Protein AF-A0A955Q678-F1 (afdb_monomer)

Mean predicted aligned error: 14.86 Å

Secondary structure (DSSP, 8-state):
-HHHHHHHHHHHHHHHHHHHHHTT----PPP---S-EEEPTTT--EEE--S--GGG-SS-----TTS-HHHHHHHHHHHHHHHHHHHHHHHHHHHHHHHHHHH-S-HHHHHHHHHHHHHHHHHHHHHHHHHHHHHHHHHHHHHHH-HHHHT-

pLDDT: mean 75.87, std 17.42, range [41.34, 96.0]

Sequence (152 aa):
MITIFKTLVSVLLFVMLQAGMALGMNNQALPTIEGQAGQDIFYQTPGSISSPSVAESPQGYSSYPLVDNRLVVWFVTQQHTYFGGFVLSIPLFSLLLEFLGITRKQQASQQKLDGLAHDILRVALLSLSITALLGTFMLVTFVTLYPGFMSY

Solvent-accessible surface area (backbone atoms only — not comparable to full-atom values): 8799 Å² total; per-residue (Å²): 111,70,66,61,52,51,52,52,50,50,50,52,53,49,52,51,51,55,51,60,56,58,79,69,64,79,84,71,78,6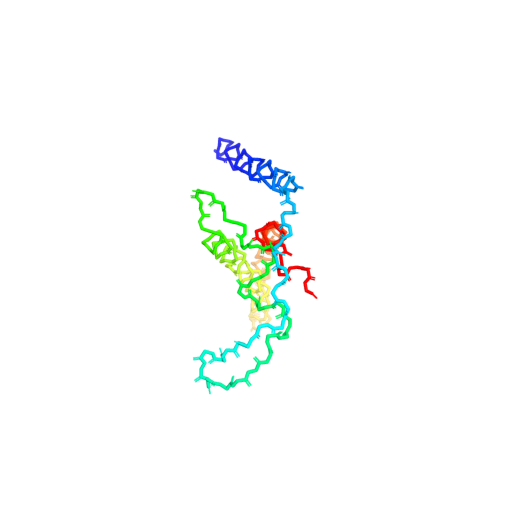6,83,83,78,73,68,52,86,38,60,42,91,87,75,60,48,84,38,68,49,74,74,79,49,86,91,58,44,84,62,58,78,62,79,52,98,86,54,60,63,66,58,53,52,48,53,44,51,50,58,30,49,58,42,49,55,50,49,59,46,42,61,55,51,27,53,52,30,43,54,53,20,71,74,45,90,49,67,80,58,23,57,51,29,44,52,50,22,52,56,50,51,56,53,35,57,57,45,45,54,53,32,50,52,38,46,50,51,41,51,53,48,45,58,67,53,38,48,60,71,76,72,113

Radius of gyration: 25.27 Å; Cα contacts (8 Å, |Δi|>4): 95; chains: 1; bounding box: 55×50×68 Å

Structure (mmCIF, N/CA/C/O backbone):
data_AF-A0A955Q678-F1
#
_entry.id   AF-A0A955Q678-F1
#
loop_
_atom_site.group_PDB
_atom_site.id
_atom_site.type_symbol
_atom_site.label_atom_id
_atom_site.label_alt_id
_atom_site.label_comp_id
_atom_site.label_asym_id
_atom_site.label_entity_id
_atom_site.label_seq_id
_atom_site.pdbx_PDB_ins_code
_atom_site.Cartn_x
_atom_site.Cartn_y
_atom_site.Cartn_z
_atom_site.occupancy
_atom_site.B_iso_or_equiv
_atom_site.auth_seq_id
_atom_site.auth_comp_id
_atom_site.auth_asym_id
_atom_site.auth_atom_id
_atom_site.pdbx_PDB_model_num
ATOM 1 N N . MET A 1 1 ? -2.500 22.524 -0.545 1.00 55.09 1 MET A N 1
ATOM 2 C CA . MET A 1 1 ? -2.973 21.161 -0.891 1.00 55.09 1 MET A CA 1
ATOM 3 C C . MET A 1 1 ? -3.238 20.995 -2.392 1.00 55.09 1 MET A C 1
ATOM 5 O O . MET A 1 1 ? -2.691 20.079 -2.986 1.00 55.09 1 MET A O 1
ATOM 9 N N . ILE A 1 2 ? -3.973 21.914 -3.035 1.00 61.59 2 ILE A N 1
ATOM 10 C CA . ILE A 1 2 ? -4.279 21.886 -4.485 1.00 61.59 2 ILE A CA 1
ATOM 11 C C . ILE A 1 2 ? -3.030 21.918 -5.389 1.00 61.59 2 ILE A C 1
ATOM 13 O O . ILE A 1 2 ? -2.990 21.231 -6.406 1.00 61.59 2 ILE A O 1
ATOM 17 N N . THR A 1 3 ? -1.985 22.661 -5.013 1.00 54.78 3 THR A N 1
ATOM 18 C CA . THR A 1 3 ? -0.750 22.766 -5.812 1.00 54.78 3 THR A CA 1
ATOM 19 C C . THR A 1 3 ? 0.040 21.458 -5.839 1.00 54.78 3 THR A C 1
ATOM 21 O O . THR A 1 3 ? 0.479 21.045 -6.904 1.00 54.78 3 THR A O 1
ATOM 24 N N . ILE A 1 4 ? 0.134 20.773 -4.692 1.00 67.00 4 ILE A N 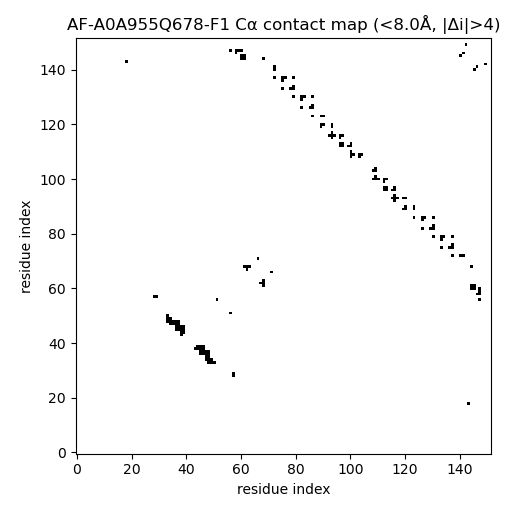1
ATOM 25 C CA . ILE A 1 4 ? 0.812 19.473 -4.549 1.00 67.00 4 ILE A CA 1
ATOM 26 C C . ILE A 1 4 ? 0.073 18.395 -5.350 1.00 67.00 4 ILE A C 1
ATOM 28 O O . ILE A 1 4 ? 0.692 17.591 -6.040 1.00 67.00 4 ILE A O 1
ATOM 32 N N . PHE A 1 5 ? -1.262 18.417 -5.313 1.00 63.03 5 PHE A N 1
ATOM 33 C CA . PHE A 1 5 ? -2.088 17.508 -6.102 1.00 63.03 5 PHE A CA 1
ATOM 34 C C . PHE A 1 5 ? -1.898 17.727 -7.613 1.00 63.03 5 PHE A C 1
ATOM 36 O O . PHE A 1 5 ? -1.691 16.765 -8.346 1.00 63.03 5 PHE A O 1
ATOM 43 N N . LYS A 1 6 ? -1.863 18.985 -8.084 1.00 58.53 6 LYS A N 1
ATOM 44 C CA . LYS A 1 6 ? -1.585 19.305 -9.499 1.00 58.53 6 LYS A CA 1
ATOM 45 C C . LYS A 1 6 ? -0.188 18.873 -9.936 1.00 58.53 6 LYS A C 1
ATOM 47 O O . LYS A 1 6 ? -0.050 18.340 -11.031 1.00 58.53 6 LYS A O 1
ATOM 52 N N . THR A 1 7 ? 0.832 19.061 -9.099 1.00 67.06 7 THR A N 1
ATOM 53 C CA . THR A 1 7 ? 2.188 18.592 -9.417 1.00 67.06 7 THR A CA 1
ATOM 54 C C . THR A 1 7 ? 2.257 17.070 -9.481 1.00 67.06 7 THR A C 1
ATOM 56 O O . THR A 1 7 ? 2.874 16.536 -10.392 1.00 67.06 7 THR A O 1
ATOM 59 N N . LEU A 1 8 ? 1.565 16.361 -8.585 1.00 66.81 8 LEU A N 1
ATOM 60 C CA . LEU A 1 8 ? 1.572 14.897 -8.542 1.00 66.81 8 LEU A CA 1
ATOM 61 C C . LEU A 1 8 ? 0.844 14.292 -9.754 1.00 66.81 8 LEU A C 1
ATOM 63 O O . LEU A 1 8 ? 1.364 13.379 -10.390 1.00 66.81 8 LEU A O 1
ATOM 67 N N . VAL A 1 9 ? -0.297 14.870 -10.145 1.00 75.31 9 VAL A N 1
ATOM 68 C CA . VAL A 1 9 ? -1.014 14.492 -11.375 1.00 75.31 9 VAL A CA 1
ATOM 69 C C . VAL A 1 9 ? -0.187 14.825 -12.617 1.00 75.31 9 VAL A C 1
ATOM 71 O O . VAL A 1 9 ? -0.123 14.014 -13.532 1.00 75.31 9 VAL A O 1
ATOM 74 N N . SER A 1 10 ? 0.496 15.971 -12.648 1.00 67.19 10 SER A N 1
ATOM 75 C CA . SER A 1 10 ? 1.357 16.353 -13.774 1.00 67.19 10 SER A CA 1
ATOM 76 C C . SER A 1 10 ? 2.558 15.420 -13.932 1.00 67.19 10 SER A C 1
ATOM 78 O O . SER A 1 10 ? 2.921 15.098 -15.058 1.00 67.19 10 SER A O 1
ATOM 80 N N . VAL A 1 11 ? 3.158 14.965 -12.828 1.00 73.94 11 VAL A N 1
ATOM 81 C C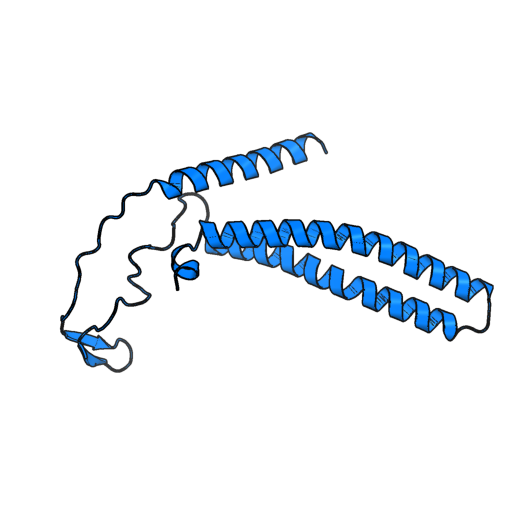A . VAL A 1 11 ? 4.246 13.976 -12.849 1.00 73.94 11 VAL A CA 1
ATOM 82 C C . VAL A 1 11 ? 3.722 12.618 -13.312 1.00 73.94 11 VAL A C 1
ATOM 84 O O . VAL A 1 11 ? 4.342 11.999 -14.168 1.00 73.94 11 VAL A O 1
ATOM 87 N N . LEU A 1 12 ? 2.552 12.183 -12.831 1.00 75.88 12 LEU A N 1
ATOM 88 C CA . LEU A 1 12 ? 1.915 10.939 -13.273 1.00 75.88 12 LEU A CA 1
ATOM 89 C C . LEU A 1 12 ? 1.623 10.958 -14.784 1.00 75.88 12 LEU A C 1
ATOM 91 O O . LEU A 1 12 ? 1.919 9.999 -15.488 1.00 75.88 12 LEU A O 1
ATOM 95 N N . LEU A 1 13 ? 1.079 12.065 -15.291 1.00 74.31 13 LEU A N 1
ATOM 96 C CA . LEU A 1 13 ? 0.722 12.229 -16.702 1.00 74.31 13 LEU A CA 1
ATOM 97 C C . LEU A 1 13 ? 1.971 12.322 -17.589 1.00 74.31 13 LEU A C 1
ATOM 99 O O . LEU A 1 13 ? 1.987 11.778 -18.688 1.00 74.31 13 LEU A O 1
ATOM 103 N N . PHE A 1 14 ? 3.046 12.928 -17.081 1.00 74.19 14 PHE A N 1
ATOM 104 C CA . PHE A 1 14 ? 4.351 12.941 -17.736 1.00 74.19 14 PHE A CA 1
ATOM 105 C C . PHE A 1 14 ? 4.984 11.541 -17.787 1.00 74.19 14 PHE A C 1
ATOM 107 O O . PHE A 1 14 ? 5.477 11.136 -18.834 1.00 74.19 14 PHE A O 1
ATOM 114 N N . VAL A 1 15 ? 4.899 10.756 -16.708 1.00 69.38 15 VAL A N 1
ATOM 115 C CA . VAL A 1 15 ? 5.354 9.353 -16.681 1.00 69.38 15 VAL A CA 1
ATOM 116 C C . VAL A 1 15 ? 4.551 8.490 -17.661 1.00 69.38 15 VAL A C 1
ATOM 118 O O . VAL A 1 15 ? 5.137 7.708 -18.403 1.00 69.38 15 VAL A O 1
ATOM 121 N N . MET A 1 16 ? 3.231 8.679 -17.738 1.00 67.25 16 MET A N 1
ATOM 122 C CA . MET A 1 16 ? 2.364 7.972 -18.693 1.00 67.25 16 MET A CA 1
ATOM 123 C C . MET A 1 16 ? 2.648 8.363 -20.150 1.00 67.25 16 MET A C 1
ATOM 125 O O . MET A 1 16 ? 2.607 7.512 -21.035 1.00 67.25 16 MET A O 1
ATOM 129 N N . LEU A 1 17 ? 2.981 9.631 -20.412 1.00 69.62 17 LEU A N 1
ATOM 130 C CA . LEU A 1 17 ? 3.377 10.094 -21.745 1.00 69.62 17 LEU A CA 1
ATOM 131 C C . LEU A 1 17 ? 4.720 9.482 -22.179 1.00 69.62 17 LEU A C 1
ATOM 133 O O . LEU A 1 17 ? 4.851 9.035 -23.316 1.00 69.62 17 LEU A O 1
ATOM 137 N N . GLN A 1 18 ? 5.687 9.394 -21.261 1.00 54.31 18 GLN A N 1
ATOM 138 C CA . GLN A 1 18 ? 6.980 8.743 -21.505 1.00 54.31 18 GLN A CA 1
ATOM 139 C C . GLN A 1 18 ? 6.830 7.223 -21.698 1.00 54.31 18 GLN A C 1
ATOM 141 O O . GLN A 1 18 ? 7.522 6.635 -22.527 1.00 54.31 18 GLN A O 1
ATOM 146 N N . ALA A 1 19 ? 5.893 6.589 -20.987 1.00 57.94 19 ALA A N 1
ATOM 147 C CA . ALA A 1 19 ? 5.514 5.191 -21.196 1.00 57.94 19 ALA A CA 1
ATOM 148 C C . ALA A 1 19 ? 4.879 4.967 -22.583 1.00 57.94 19 ALA A C 1
ATOM 150 O O . ALA A 1 19 ? 5.206 4.000 -23.267 1.00 57.94 19 ALA A O 1
ATOM 151 N N . GLY A 1 20 ? 4.033 5.898 -23.040 1.00 57.84 20 GLY A N 1
ATOM 152 C CA . GLY A 1 20 ? 3.445 5.873 -24.382 1.00 57.84 20 GLY A CA 1
ATOM 153 C C . GLY A 1 20 ? 4.478 6.000 -25.509 1.00 57.84 20 GLY A C 1
ATOM 154 O O . GLY A 1 20 ? 4.320 5.368 -26.549 1.00 57.84 20 GLY A O 1
ATOM 155 N N . MET A 1 21 ? 5.563 6.755 -25.299 1.00 54.88 21 MET A N 1
ATOM 156 C CA . MET A 1 21 ? 6.670 6.841 -26.265 1.00 54.88 21 MET A CA 1
ATOM 157 C C . MET A 1 21 ? 7.558 5.584 -26.287 1.00 54.88 21 MET A C 1
ATOM 159 O O . MET A 1 21 ? 8.128 5.267 -27.330 1.00 54.88 21 MET A O 1
ATOM 163 N N . ALA A 1 22 ? 7.641 4.830 -25.185 1.00 50.94 22 ALA A N 1
ATOM 164 C CA . ALA A 1 22 ? 8.388 3.570 -25.129 1.00 50.94 22 ALA A CA 1
ATOM 165 C C . ALA A 1 22 ? 7.719 2.436 -25.934 1.00 50.94 22 ALA A C 1
ATOM 167 O O . ALA A 1 22 ? 8.413 1.570 -26.461 1.00 50.94 22 ALA A O 1
ATOM 168 N N . LEU A 1 23 ? 6.392 2.485 -26.127 1.00 53.19 23 LEU A N 1
ATOM 169 C CA . LEU A 1 23 ? 5.660 1.560 -27.011 1.00 53.19 23 LEU A CA 1
ATOM 170 C C . LEU A 1 23 ? 5.989 1.747 -28.508 1.00 53.19 23 LEU A C 1
ATOM 172 O O . LEU A 1 23 ? 5.561 0.942 -29.331 1.00 53.19 23 LEU A O 1
ATOM 176 N N . GLY A 1 24 ? 6.742 2.794 -28.869 1.00 47.28 24 GLY A N 1
ATOM 177 C CA . GLY A 1 24 ? 7.182 3.078 -30.238 1.00 47.28 24 GLY A CA 1
ATOM 178 C C . GLY A 1 24 ? 8.626 2.673 -30.555 1.00 47.28 24 GLY A C 1
ATOM 179 O O . GLY A 1 24 ? 9.126 3.045 -31.618 1.00 47.28 24 GLY A O 1
ATOM 180 N N . MET A 1 25 ? 9.332 1.967 -29.662 1.00 46.94 25 MET A N 1
ATOM 181 C CA . MET A 1 25 ? 10.747 1.651 -29.875 1.00 46.94 25 MET A CA 1
ATOM 182 C C . MET A 1 25 ? 10.951 0.425 -30.776 1.00 46.94 25 MET A C 1
ATOM 184 O O . MET A 1 25 ? 10.469 -0.677 -30.535 1.00 46.94 25 MET A O 1
ATOM 188 N N . ASN A 1 26 ? 11.691 0.695 -31.846 1.00 49.19 26 ASN A N 1
ATOM 189 C CA . ASN A 1 26 ? 12.127 -0.169 -32.930 1.00 49.19 26 ASN A CA 1
ATOM 190 C C . ASN A 1 26 ? 12.697 -1.513 -32.428 1.00 49.19 26 ASN A C 1
ATOM 192 O O . ASN A 1 26 ? 13.708 -1.533 -31.725 1.00 49.19 26 ASN A O 1
ATOM 196 N N . ASN A 1 27 ? 12.088 -2.631 -32.834 1.00 49.97 27 ASN A N 1
ATOM 197 C CA . ASN A 1 27 ? 12.627 -3.976 -32.622 1.00 49.97 27 ASN A CA 1
ATOM 198 C C . ASN A 1 27 ? 13.842 -4.184 -33.541 1.00 49.97 27 ASN A C 1
ATOM 200 O O . ASN A 1 27 ? 13.722 -4.772 -34.616 1.00 49.97 27 ASN A O 1
ATOM 204 N N . GLN A 1 28 ? 15.018 -3.690 -33.152 1.00 44.47 28 GLN A N 1
ATOM 205 C CA . GLN A 1 28 ? 16.247 -4.187 -33.762 1.00 44.47 28 GLN A CA 1
ATOM 206 C C . GLN A 1 28 ? 16.459 -5.617 -33.268 1.00 44.47 28 GLN A C 1
ATOM 208 O O . GLN A 1 28 ? 16.795 -5.844 -32.109 1.00 44.47 28 GLN A O 1
ATOM 213 N N . ALA A 1 29 ? 16.208 -6.580 -34.156 1.00 41.34 29 ALA A N 1
ATOM 214 C CA . ALA A 1 29 ? 16.547 -7.973 -33.929 1.00 41.34 29 ALA A CA 1
ATOM 215 C C . ALA A 1 29 ? 18.048 -8.072 -33.619 1.00 41.34 29 ALA A C 1
ATOM 217 O O . ALA A 1 29 ? 18.885 -7.691 -34.442 1.00 41.34 29 ALA A O 1
ATOM 218 N N . LEU A 1 30 ? 18.379 -8.556 -32.420 1.00 44.75 30 LEU A N 1
ATOM 219 C CA . LEU A 1 30 ? 19.740 -8.963 -32.090 1.00 44.75 30 LEU A CA 1
ATOM 220 C C . LEU A 1 30 ? 20.173 -10.065 -33.071 1.00 44.75 30 LEU A C 1
ATOM 222 O O . LEU A 1 30 ? 19.345 -10.904 -33.440 1.00 44.75 30 LEU A O 1
ATOM 226 N N . PRO A 1 31 ? 21.446 -10.090 -33.501 1.00 46.06 31 PRO A N 1
ATOM 227 C CA . PRO A 1 31 ? 21.953 -11.200 -34.291 1.00 46.06 31 PRO A CA 1
ATOM 228 C C . PRO A 1 31 ? 21.779 -12.491 -33.484 1.00 46.06 31 PRO A C 1
ATOM 230 O O . PRO A 1 31 ? 22.245 -12.591 -32.351 1.00 46.06 31 PRO A O 1
ATOM 233 N N . THR A 1 32 ? 21.085 -13.470 -34.059 1.00 48.47 32 THR A N 1
ATOM 234 C CA . THR A 1 32 ? 20.934 -14.815 -33.497 1.00 48.47 32 THR A CA 1
ATOM 235 C C . THR A 1 32 ? 22.305 -15.469 -33.411 1.00 48.47 32 THR A C 1
ATOM 237 O O . THR A 1 32 ? 22.828 -15.958 -34.414 1.00 48.47 32 THR A O 1
ATOM 240 N N . ILE A 1 33 ? 22.905 -15.466 -32.221 1.00 52.53 33 ILE A N 1
ATOM 241 C CA . ILE A 1 33 ? 24.097 -16.261 -31.936 1.00 52.53 33 ILE A CA 1
ATOM 242 C C . ILE A 1 33 ? 23.614 -17.645 -31.500 1.00 52.53 33 ILE A C 1
ATOM 244 O O . ILE A 1 33 ? 23.631 -17.998 -30.331 1.00 52.53 33 ILE A O 1
ATOM 248 N N . GLU A 1 34 ? 23.105 -18.424 -32.451 1.00 49.94 34 GLU A N 1
ATOM 249 C CA . GLU A 1 34 ? 22.813 -19.839 -32.230 1.00 49.94 34 GLU A CA 1
ATOM 250 C C . GLU A 1 34 ? 24.037 -20.661 -32.655 1.00 49.94 34 GLU A C 1
ATOM 252 O O . GLU A 1 34 ? 24.513 -20.550 -33.785 1.00 49.94 34 GLU A O 1
ATOM 257 N N . GLY A 1 35 ? 24.577 -21.477 -31.740 1.00 54.44 35 GLY A N 1
ATOM 258 C CA . GLY A 1 35 ? 25.595 -22.482 -32.071 1.00 54.44 35 GLY A CA 1
ATOM 259 C C . GLY A 1 35 ? 27.069 -22.099 -31.879 1.00 54.44 35 GLY A C 1
ATOM 260 O O . GLY A 1 35 ? 27.935 -22.848 -32.331 1.00 54.44 35 GLY A O 1
ATOM 261 N N . GLN A 1 36 ? 27.402 -20.995 -31.199 1.00 54.22 36 GLN A N 1
ATOM 262 C CA . GLN A 1 36 ? 28.795 -20.772 -30.774 1.00 54.22 36 GLN A CA 1
ATOM 263 C C . GLN A 1 36 ? 29.170 -21.691 -29.595 1.00 54.22 36 GLN A C 1
ATOM 265 O O . GLN A 1 3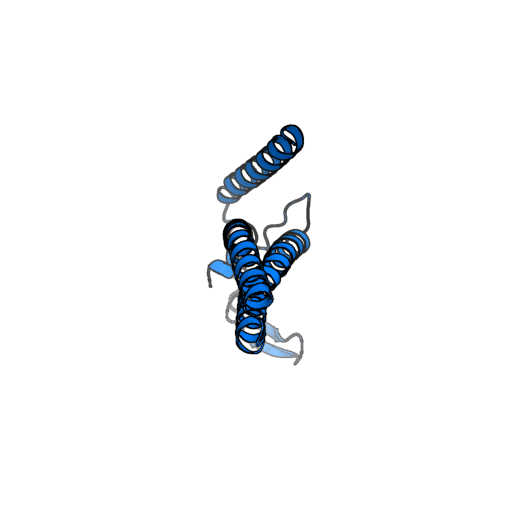6 ? 28.341 -22.059 -28.767 1.00 54.22 36 GLN A O 1
ATOM 270 N N . ALA A 1 37 ? 30.431 -22.115 -29.518 1.00 56.75 37 ALA A N 1
ATOM 271 C CA . ALA A 1 37 ? 30.922 -22.856 -28.360 1.00 56.75 37 ALA A CA 1
ATOM 272 C C . ALA A 1 37 ? 31.040 -21.877 -27.182 1.00 56.75 37 ALA 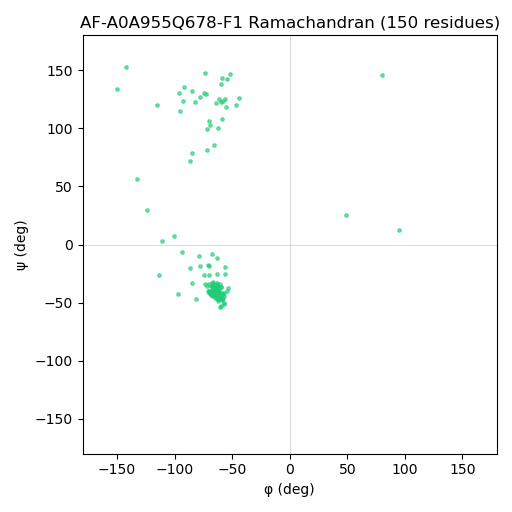A C 1
ATOM 274 O O . ALA A 1 37 ? 31.978 -21.084 -27.122 1.00 56.75 37 ALA A O 1
ATOM 275 N N . GLY A 1 38 ? 30.049 -21.888 -26.293 1.00 60.06 38 GLY A N 1
ATOM 276 C CA . GLY A 1 38 ? 30.036 -21.082 -25.081 1.00 60.06 38 GLY A CA 1
ATOM 277 C C . GLY A 1 38 ? 30.634 -21.876 -23.931 1.00 60.06 38 GLY A C 1
ATOM 278 O O . GLY A 1 38 ? 30.343 -23.059 -23.757 1.00 60.06 38 GLY A O 1
ATOM 279 N N . GLN A 1 39 ? 31.489 -21.236 -23.143 1.00 59.50 39 GLN A N 1
ATOM 280 C CA . GLN A 1 39 ? 31.976 -21.826 -21.905 1.00 59.50 39 GLN A CA 1
ATOM 281 C C . GLN A 1 39 ? 31.121 -21.304 -20.753 1.00 59.50 39 GLN A C 1
ATOM 283 O O . GLN A 1 39 ? 30.903 -20.097 -20.649 1.00 59.50 39 GLN A O 1
ATOM 288 N N . ASP A 1 40 ? 30.627 -22.200 -19.899 1.00 60.84 40 ASP A N 1
ATOM 289 C CA . ASP A 1 40 ? 29.938 -21.775 -18.681 1.00 60.84 40 ASP A CA 1
ATOM 290 C C . ASP A 1 40 ? 30.873 -20.928 -17.795 1.00 60.84 40 ASP A C 1
ATOM 292 O O . ASP A 1 40 ? 32.050 -21.245 -17.623 1.00 60.84 40 ASP A O 1
ATOM 296 N N . ILE A 1 41 ? 30.343 -19.850 -17.219 1.00 69.88 41 ILE A N 1
ATOM 297 C CA . ILE A 1 41 ? 31.108 -18.859 -16.452 1.00 69.88 41 ILE A CA 1
ATOM 298 C C . ILE A 1 41 ? 31.644 -19.472 -15.149 1.00 69.88 41 ILE A C 1
ATOM 300 O O . ILE A 1 41 ? 32.731 -19.108 -14.701 1.00 69.88 41 ILE A O 1
ATOM 304 N N . PHE A 1 42 ? 30.905 -20.408 -14.543 1.00 65.75 42 PHE A N 1
ATOM 305 C CA . PHE A 1 42 ? 31.242 -20.960 -13.227 1.00 65.75 42 PHE A CA 1
ATOM 306 C C . PHE A 1 42 ? 31.996 -22.284 -13.304 1.00 65.75 42 PHE A C 1
ATOM 308 O O . PHE A 1 42 ? 32.964 -22.480 -12.570 1.00 65.75 42 PHE A O 1
ATOM 315 N N . TYR A 1 43 ? 31.575 -23.183 -14.190 1.00 72.56 43 TYR A N 1
ATOM 316 C CA . TYR A 1 43 ? 32.124 -24.535 -14.279 1.00 72.56 43 TYR A CA 1
ATOM 317 C C . TYR A 1 43 ? 32.928 -24.777 -15.554 1.00 72.56 43 TYR A C 1
ATOM 319 O O . TYR A 1 43 ? 33.390 -25.898 -15.765 1.00 72.56 43 TYR A O 1
ATOM 327 N N . GLN A 1 44 ? 33.094 -23.753 -16.407 1.00 70.50 44 GLN A N 1
ATOM 328 C CA . GLN A 1 44 ? 33.922 -23.779 -17.621 1.00 70.50 44 GLN A CA 1
ATOM 329 C C . GLN A 1 44 ? 33.664 -24.997 -18.518 1.00 70.50 44 GLN A C 1
ATOM 331 O O . GLN A 1 44 ? 34.521 -25.429 -19.296 1.00 70.50 44 GLN A O 1
ATOM 336 N N . THR A 1 45 ? 32.462 -25.556 -18.413 1.00 72.69 45 THR A N 1
ATOM 337 C CA . THR A 1 45 ? 32.089 -26.767 -19.122 1.00 72.69 45 THR A CA 1
ATOM 338 C C . THR A 1 45 ? 31.783 -26.378 -20.566 1.00 72.69 45 THR A C 1
ATOM 340 O O . THR A 1 45 ? 31.003 -25.445 -20.778 1.00 72.69 45 THR A O 1
ATOM 343 N N . PRO A 1 46 ? 32.404 -27.032 -21.563 1.00 65.12 46 PRO A N 1
ATOM 344 C CA . PRO A 1 46 ? 32.112 -26.756 -22.962 1.00 65.12 46 PRO A CA 1
ATOM 345 C C . PRO A 1 46 ? 30.657 -27.118 -23.267 1.00 65.12 46 PRO A C 1
ATOM 347 O O . PRO A 1 46 ? 30.253 -28.265 -23.077 1.00 65.12 46 PRO A O 1
ATOM 350 N N . GLY A 1 47 ? 29.873 -26.150 -23.737 1.00 67.31 47 GLY A N 1
ATOM 351 C CA . GLY A 1 47 ? 28.482 -26.356 -24.122 1.00 67.31 47 GLY A CA 1
ATOM 352 C C . GLY A 1 47 ? 28.118 -25.544 -25.361 1.00 67.31 47 GLY A C 1
ATOM 353 O O . GLY A 1 47 ? 28.711 -24.509 -25.656 1.00 67.31 47 GLY A O 1
ATOM 354 N N . SER A 1 48 ? 27.136 -26.016 -26.123 1.00 59.97 48 SER A N 1
ATOM 355 C CA . SER A 1 48 ? 26.483 -25.170 -27.120 1.00 59.97 48 SER A CA 1
ATOM 356 C C . SER A 1 48 ? 25.601 -24.165 -26.386 1.00 59.97 48 SER A C 1
ATOM 358 O O . SER A 1 48 ? 24.785 -24.581 -25.560 1.00 59.97 48 SER A O 1
ATOM 360 N N . ILE A 1 49 ? 25.719 -22.873 -26.696 1.00 58.72 49 ILE A N 1
ATOM 361 C CA . ILE A 1 49 ? 24.704 -21.897 -26.277 1.00 58.72 49 ILE A CA 1
ATOM 362 C C . ILE A 1 49 ? 23.357 -22.334 -26.858 1.00 58.72 49 ILE A C 1
ATOM 364 O O . ILE A 1 49 ? 23.142 -22.311 -28.068 1.00 58.72 49 ILE A O 1
ATOM 368 N N . SER A 1 50 ? 22.479 -22.820 -25.987 1.00 59.88 50 SER A N 1
ATOM 369 C CA . SER A 1 50 ? 21.099 -23.131 -26.320 1.00 59.88 50 SER A CA 1
ATOM 370 C C . SER A 1 50 ? 20.232 -22.189 -25.511 1.00 59.88 50 SER A C 1
ATOM 372 O O . SER A 1 50 ? 20.261 -22.228 -24.281 1.00 59.88 50 SER A O 1
ATOM 374 N N . SER A 1 51 ? 19.448 -21.401 -26.243 1.00 52.06 51 SER A N 1
ATOM 375 C CA . SER A 1 51 ? 18.513 -20.382 -25.764 1.00 52.06 51 SER A CA 1
ATOM 376 C C . SER A 1 51 ? 19.164 -19.045 -25.388 1.00 52.06 51 SER A C 1
ATOM 378 O O . SER A 1 51 ? 20.292 -19.022 -24.891 1.00 52.06 51 SER A O 1
ATOM 380 N N . PRO A 1 52 ? 18.458 -17.918 -25.613 1.00 55.03 52 PRO A N 1
ATOM 381 C CA . PRO A 1 52 ? 18.953 -16.612 -25.213 1.00 55.03 52 PRO A CA 1
ATOM 382 C C . PRO A 1 52 ? 19.168 -16.622 -23.701 1.00 55.03 52 PRO A C 1
ATOM 384 O O . PRO A 1 52 ? 18.255 -16.916 -22.925 1.00 55.03 52 PRO A O 1
ATOM 387 N N . SER A 1 53 ? 20.397 -16.331 -23.283 1.00 52.31 53 SER A N 1
ATOM 388 C CA . SER A 1 53 ? 20.705 -16.071 -21.883 1.00 52.31 53 SER A CA 1
ATOM 389 C C . SER A 1 53 ? 19.782 -14.959 -21.378 1.00 52.31 53 SER A C 1
ATOM 391 O O . SER A 1 53 ? 19.522 -13.996 -22.094 1.00 52.31 53 SER A O 1
ATOM 393 N N . VAL A 1 54 ? 19.314 -15.035 -20.129 1.00 49.81 54 VAL A N 1
ATOM 394 C CA . VAL A 1 54 ? 18.568 -13.937 -19.473 1.00 49.81 54 VAL A CA 1
ATOM 395 C C . VAL A 1 54 ? 19.373 -12.623 -19.470 1.00 49.81 54 VAL A C 1
ATOM 397 O O . VAL A 1 54 ? 18.794 -11.545 -19.352 1.00 49.81 54 VAL A O 1
ATOM 400 N N . ALA A 1 55 ? 20.699 -12.688 -19.647 1.00 49.44 55 ALA A N 1
ATOM 401 C CA . ALA A 1 55 ? 21.549 -11.514 -19.846 1.00 49.44 55 ALA A CA 1
ATOM 402 C C . ALA A 1 55 ? 21.365 -10.833 -21.222 1.00 49.44 55 ALA A C 1
ATOM 404 O O . ALA A 1 55 ? 21.746 -9.678 -21.38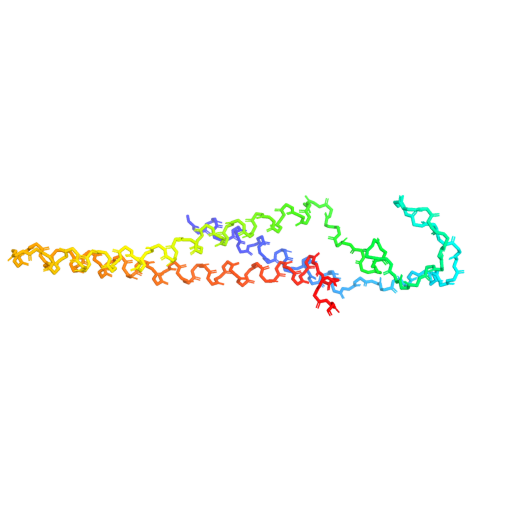2 1.00 49.44 55 ALA A O 1
ATOM 405 N N . GLU A 1 56 ? 20.772 -11.528 -22.192 1.00 48.53 56 GLU A N 1
ATOM 406 C CA . GLU A 1 56 ? 20.634 -11.138 -23.600 1.00 48.53 56 GLU A CA 1
ATOM 407 C C . GLU A 1 56 ? 19.164 -11.142 -24.052 1.00 48.53 56 GLU A C 1
ATOM 409 O O . GLU A 1 56 ? 18.865 -11.382 -25.224 1.00 48.53 56 GLU A O 1
ATOM 414 N N . SER A 1 57 ? 18.210 -10.885 -23.146 1.00 45.66 57 SER A N 1
ATOM 415 C CA . SER A 1 57 ? 16.828 -10.660 -23.576 1.00 45.66 57 SER A CA 1
ATOM 416 C C . SER A 1 57 ? 16.808 -9.508 -24.598 1.00 45.66 57 SER A C 1
ATOM 418 O O . SER A 1 57 ? 17.273 -8.416 -24.265 1.00 45.66 57 SER A O 1
ATOM 420 N N . PRO A 1 58 ? 16.250 -9.695 -25.816 1.00 47.38 58 PRO A N 1
ATOM 421 C CA . PRO A 1 58 ? 16.219 -8.659 -26.860 1.00 47.38 58 PRO A CA 1
ATOM 422 C C . PRO A 1 58 ? 15.560 -7.359 -26.404 1.00 47.38 58 PRO A C 1
ATOM 424 O O . PRO A 1 58 ? 15.862 -6.274 -26.893 1.00 47.38 58 PRO A O 1
ATOM 427 N N . GLN A 1 59 ? 14.683 -7.487 -25.414 1.00 52.62 59 GLN A N 1
ATOM 428 C CA . GLN A 1 59 ? 14.160 -6.405 -24.607 1.00 52.62 59 GLN A CA 1
ATOM 429 C C . GLN A 1 59 ? 15.156 -6.137 -23.472 1.00 52.62 59 GLN A C 1
ATOM 431 O O . GLN A 1 59 ? 14.983 -6.630 -22.357 1.00 52.62 59 GLN A O 1
ATOM 436 N N . GLY A 1 60 ? 16.248 -5.423 -23.759 1.00 54.12 60 GLY A N 1
ATOM 437 C CA . GLY A 1 60 ? 17.129 -4.918 -22.705 1.00 54.12 60 GLY A CA 1
ATOM 438 C C . GLY A 1 60 ? 16.306 -4.152 -21.662 1.00 54.12 60 GLY A C 1
ATOM 439 O O . GLY A 1 60 ? 15.287 -3.549 -22.009 1.00 54.12 60 GLY A O 1
ATOM 440 N N . TYR A 1 61 ? 16.707 -4.196 -20.385 1.00 53.44 61 TYR A N 1
ATOM 441 C CA . TYR A 1 61 ? 16.055 -3.411 -19.327 1.00 53.44 61 TYR A CA 1
ATOM 442 C C . TYR A 1 61 ? 15.808 -1.981 -19.832 1.00 53.44 61 TYR A C 1
ATOM 444 O O . TYR A 1 61 ? 16.743 -1.346 -20.319 1.00 53.44 61 TYR A O 1
ATOM 452 N N . SER A 1 62 ? 14.564 -1.490 -19.767 1.00 56.34 62 SER A N 1
ATOM 453 C CA . SER A 1 62 ? 14.197 -0.179 -20.320 1.00 56.34 62 SER A CA 1
ATOM 454 C C . SER A 1 62 ? 14.887 0.949 -19.553 1.00 56.34 62 SER A C 1
ATOM 456 O O . SER A 1 62 ? 14.323 1.493 -18.616 1.00 56.34 62 SER A O 1
ATOM 458 N N . SER A 1 63 ? 16.117 1.297 -19.908 1.00 58.12 63 SER A N 1
ATOM 459 C CA . SER A 1 63 ? 16.902 2.316 -19.212 1.00 58.12 63 SER A CA 1
ATOM 460 C C . SER A 1 63 ? 16.302 3.705 -19.443 1.00 58.12 63 SER A C 1
ATOM 462 O O . SER A 1 63 ? 16.493 4.298 -20.505 1.00 58.12 63 SER A O 1
ATOM 464 N N . TYR A 1 64 ? 15.582 4.251 -18.460 1.00 57.38 64 TYR A N 1
ATOM 465 C CA . TYR A 1 64 ? 15.181 5.656 -18.502 1.00 57.38 64 TYR A CA 1
ATOM 466 C C . TYR A 1 64 ? 16.394 6.553 -18.183 1.00 57.38 64 TYR A C 1
ATOM 468 O O . TYR A 1 64 ? 17.043 6.340 -17.161 1.00 57.38 64 TYR A O 1
ATOM 476 N N . PRO A 1 65 ? 16.695 7.597 -18.983 1.00 57.56 65 PRO A N 1
ATOM 477 C CA . PRO A 1 65 ? 17.898 8.429 -18.812 1.00 57.56 65 PRO A CA 1
ATOM 478 C C . PRO A 1 65 ? 17.991 9.213 -17.493 1.00 57.56 65 PRO A C 1
ATOM 480 O O . PRO A 1 65 ? 19.022 9.820 -17.221 1.00 57.56 65 PRO A O 1
ATOM 483 N N . LEU A 1 66 ? 16.902 9.278 -16.720 1.00 55.94 66 LEU A N 1
ATOM 484 C CA . LEU A 1 66 ? 16.759 10.205 -15.595 1.00 55.94 66 LEU A CA 1
ATOM 485 C C . LEU A 1 66 ? 16.697 9.524 -14.220 1.00 55.94 66 LEU A C 1
ATOM 487 O O . LEU A 1 66 ? 17.032 10.165 -13.228 1.00 55.94 66 LEU A O 1
ATOM 491 N N . VAL A 1 67 ? 16.244 8.267 -14.136 1.00 65.38 67 VAL A N 1
ATOM 492 C CA . VAL A 1 67 ? 16.074 7.545 -12.864 1.00 65.38 67 VAL A CA 1
ATOM 493 C C . VAL A 1 67 ? 16.280 6.050 -13.088 1.00 65.38 67 VAL A C 1
ATOM 495 O O . VAL A 1 67 ? 15.691 5.479 -14.004 1.00 65.38 67 VAL A O 1
ATOM 498 N N . ASP A 1 68 ? 17.054 5.407 -12.214 1.00 79.19 68 ASP A N 1
ATOM 499 C CA . ASP A 1 68 ? 17.246 3.957 -12.239 1.00 79.19 68 ASP A CA 1
ATOM 500 C C . ASP A 1 68 ? 15.915 3.216 -12.031 1.00 79.19 68 ASP A C 1
ATOM 502 O O . ASP A 1 68 ? 15.249 3.383 -11.004 1.00 79.19 68 ASP A O 1
ATOM 506 N N . ASN A 1 69 ? 15.555 2.314 -12.952 1.00 78.44 69 ASN A N 1
ATOM 507 C CA . ASN A 1 69 ? 14.317 1.521 -12.868 1.00 78.44 69 ASN A CA 1
ATOM 508 C C . ASN A 1 69 ? 14.172 0.771 -11.540 1.00 78.44 69 ASN A C 1
ATOM 510 O O . ASN A 1 69 ? 13.078 0.676 -10.981 1.00 78.44 69 ASN A O 1
ATOM 514 N N . ARG A 1 70 ? 15.294 0.265 -11.015 1.00 83.06 70 ARG A N 1
ATOM 515 C CA . ARG A 1 70 ? 15.350 -0.445 -9.733 1.00 83.06 70 ARG A CA 1
ATOM 516 C C . ARG A 1 70 ? 14.950 0.461 -8.573 1.00 83.06 70 ARG A C 1
ATOM 518 O O . ARG A 1 70 ? 14.242 0.008 -7.679 1.00 83.06 70 ARG A O 1
ATOM 525 N N . LEU A 1 71 ? 15.393 1.718 -8.587 1.00 84.62 71 LEU A N 1
ATOM 526 C CA . LEU A 1 71 ? 15.062 2.687 -7.547 1.00 84.62 71 LEU A CA 1
ATOM 527 C C . LEU A 1 71 ? 13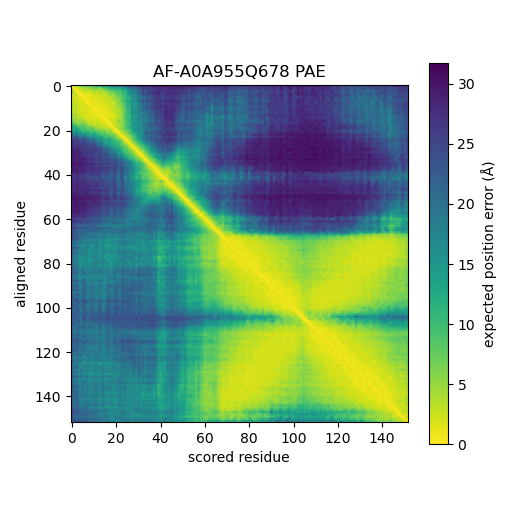.570 3.026 -7.585 1.00 84.62 71 LEU A C 1
ATOM 529 O O . LEU A 1 71 ? 12.928 3.048 -6.537 1.00 84.62 71 LEU A O 1
ATOM 533 N N . VAL A 1 72 ? 13.016 3.227 -8.787 1.00 85.12 72 VAL A N 1
ATOM 534 C CA . VAL A 1 72 ? 11.583 3.499 -8.980 1.00 85.12 72 VAL A CA 1
ATOM 535 C C . VAL A 1 72 ? 10.743 2.337 -8.456 1.00 85.12 72 VAL A C 1
ATOM 537 O O . VAL A 1 72 ? 9.885 2.541 -7.599 1.00 85.12 72 VAL A O 1
ATOM 540 N N . VAL A 1 73 ? 11.018 1.109 -8.907 1.00 88.12 73 VAL A N 1
ATOM 541 C CA . VAL A 1 73 ? 10.282 -0.078 -8.449 1.00 88.12 73 VAL A CA 1
ATOM 542 C C . VAL A 1 73 ? 10.428 -0.279 -6.947 1.00 88.12 73 VAL A C 1
ATOM 544 O O . VAL A 1 73 ? 9.426 -0.518 -6.274 1.00 88.12 73 VAL A O 1
ATOM 547 N N . TRP A 1 74 ? 11.638 -0.141 -6.400 1.00 88.81 74 TRP A N 1
ATOM 548 C CA . TRP A 1 74 ? 11.860 -0.245 -4.960 1.00 88.81 74 TRP A CA 1
ATOM 549 C C . TRP A 1 74 ? 11.004 0.764 -4.194 1.00 88.81 74 TRP A C 1
ATOM 551 O O . TRP A 1 74 ? 10.245 0.372 -3.312 1.00 88.81 74 TRP A O 1
ATOM 561 N N . PHE A 1 75 ? 11.051 2.041 -4.568 1.00 89.19 75 PHE A N 1
ATOM 562 C CA . PHE A 1 75 ? 10.295 3.090 -3.893 1.00 89.19 75 PHE A CA 1
ATOM 563 C C . PHE A 1 75 ? 8.782 2.823 -3.919 1.00 89.19 75 PHE A C 1
ATOM 565 O O . PHE A 1 75 ? 8.118 2.883 -2.882 1.00 89.19 75 PHE A O 1
ATOM 572 N N . VAL A 1 76 ? 8.239 2.469 -5.088 1.00 90.94 76 VAL A N 1
ATOM 573 C CA . VAL A 1 76 ? 6.808 2.175 -5.262 1.00 90.94 76 VAL A CA 1
ATOM 574 C C . VAL A 1 76 ? 6.385 0.961 -4.435 1.00 90.94 76 VAL A C 1
ATOM 576 O O . VAL A 1 76 ? 5.376 1.005 -3.727 1.00 90.94 76 VAL A O 1
ATOM 579 N N . THR A 1 77 ? 7.182 -0.107 -4.474 1.00 92.12 77 THR A N 1
ATOM 580 C CA . THR A 1 77 ? 6.890 -1.353 -3.754 1.00 92.12 77 THR A CA 1
ATOM 581 C C . THR A 1 77 ? 6.973 -1.149 -2.240 1.00 92.12 77 THR A C 1
ATOM 583 O O . THR A 1 77 ? 6.121 -1.650 -1.504 1.00 92.12 77 THR A O 1
ATOM 586 N N . GLN A 1 78 ? 7.930 -0.346 -1.761 1.00 94.56 78 GLN A N 1
ATOM 587 C CA . GLN A 1 78 ? 8.021 0.028 -0.348 1.00 94.56 78 GLN A CA 1
ATOM 588 C C . GLN A 1 78 ? 6.786 0.806 0.103 1.00 94.56 78 GLN A C 1
ATOM 590 O O . GLN A 1 78 ? 6.195 0.480 1.132 1.00 94.56 78 GLN A O 1
ATOM 595 N N . GLN A 1 79 ? 6.349 1.794 -0.682 1.00 93.75 79 GLN A N 1
ATOM 596 C CA . GLN A 1 79 ? 5.176 2.589 -0.334 1.00 93.75 79 GLN A CA 1
ATOM 597 C C . GLN A 1 79 ? 3.900 1.738 -0.268 1.00 93.75 79 GLN A C 1
ATOM 599 O O . GLN A 1 79 ? 3.108 1.912 0.660 1.00 93.75 79 GLN A O 1
ATOM 604 N N . HIS A 1 80 ? 3.715 0.804 -1.209 1.00 94.12 80 HIS A N 1
ATOM 605 C CA . HIS A 1 80 ? 2.601 -0.146 -1.180 1.00 94.12 80 HIS A CA 1
ATOM 606 C C . HIS A 1 80 ? 2.673 -1.064 0.048 1.00 94.12 80 HIS A C 1
ATOM 608 O O . HIS A 1 80 ? 1.678 -1.224 0.751 1.00 94.12 80 HIS A O 1
ATOM 614 N N . THR A 1 81 ? 3.857 -1.598 0.363 1.00 94.19 81 THR A N 1
ATOM 615 C CA . THR A 1 81 ? 4.063 -2.523 1.491 1.00 94.19 81 THR A CA 1
ATOM 616 C C . THR A 1 81 ? 3.794 -1.859 2.844 1.00 94.19 81 THR A C 1
ATOM 618 O O . THR A 1 81 ? 3.158 -2.468 3.705 1.00 94.19 81 THR A O 1
ATOM 621 N N . TYR A 1 82 ? 4.194 -0.595 3.035 1.00 93.69 82 TYR A N 1
ATOM 622 C CA . TYR A 1 82 ? 3.891 0.145 4.267 1.00 93.69 82 TYR A CA 1
ATOM 623 C C . TYR A 1 82 ? 2.385 0.286 4.512 1.00 93.69 82 TYR A C 1
ATOM 625 O O . TYR A 1 82 ? 1.918 0.067 5.631 1.00 93.69 82 TYR A O 1
ATOM 633 N N . PHE A 1 83 ? 1.611 0.596 3.469 1.00 92.88 83 PHE A N 1
ATOM 634 C CA . PHE A 1 83 ? 0.154 0.653 3.584 1.00 92.88 83 PHE A CA 1
ATOM 635 C C . PHE A 1 83 ? -0.486 -0.738 3.676 1.00 92.88 83 PHE A C 1
ATOM 637 O O . PHE A 1 83 ? -1.432 -0.910 4.438 1.00 92.88 83 PHE A O 1
ATOM 644 N N . GLY A 1 84 ? 0.066 -1.748 2.999 1.00 93.62 84 GLY A N 1
ATOM 645 C CA . GLY A 1 84 ? -0.383 -3.137 3.110 1.00 93.62 84 GLY A CA 1
ATOM 646 C C . GLY A 1 84 ? -0.313 -3.661 4.547 1.00 93.62 84 GLY A C 1
ATOM 647 O O . GLY A 1 84 ? -1.293 -4.200 5.059 1.00 93.62 84 GLY A O 1
ATOM 648 N N . GLY A 1 85 ? 0.802 -3.422 5.245 1.00 94.56 85 GLY A N 1
ATOM 649 C CA . GLY A 1 85 ? 0.936 -3.777 6.663 1.00 94.56 85 GLY A CA 1
ATOM 650 C C . GLY A 1 85 ? -0.048 -3.027 7.569 1.00 94.56 85 GLY A C 1
ATOM 651 O O . GLY A 1 85 ? -0.609 -3.605 8.503 1.00 94.56 85 GLY A O 1
ATOM 652 N N . PHE A 1 86 ? -0.316 -1.755 7.273 1.00 93.50 86 PHE A N 1
ATOM 653 C CA . PHE A 1 86 ? -1.288 -0.950 8.013 1.00 93.50 86 PHE A CA 1
ATOM 654 C C . PHE A 1 86 ? -2.732 -1.451 7.825 1.00 93.50 86 PHE A C 1
ATOM 656 O O . PHE A 1 86 ? -3.460 -1.595 8.810 1.00 93.50 86 PHE A O 1
ATOM 663 N N . VAL A 1 87 ? -3.125 -1.798 6.593 1.00 94.69 87 VAL A N 1
ATOM 664 C CA . VAL A 1 87 ? -4.446 -2.377 6.280 1.00 94.69 87 VAL A CA 1
ATOM 665 C C . VAL A 1 87 ? -4.655 -3.716 6.980 1.00 94.69 87 VAL A C 1
ATOM 667 O O . VAL A 1 87 ? -5.760 -3.982 7.437 1.00 94.69 87 VAL A O 1
ATOM 670 N N . LEU A 1 88 ? -3.613 -4.541 7.116 1.00 93.94 88 LEU A N 1
ATOM 671 C CA . LEU A 1 88 ? -3.696 -5.795 7.873 1.00 93.94 88 LEU A CA 1
ATOM 672 C C . LEU A 1 88 ? -3.779 -5.565 9.389 1.00 93.94 88 LEU A C 1
ATOM 674 O O . LEU A 1 88 ? -4.478 -6.293 10.091 1.00 93.94 88 LEU A O 1
ATOM 678 N N . SER A 1 89 ? -3.091 -4.543 9.900 1.00 96.00 89 SER A N 1
ATOM 679 C CA . SER A 1 89 ? -3.032 -4.265 11.339 1.00 96.00 89 SER A CA 1
ATOM 680 C C . SER A 1 89 ? -4.360 -3.741 11.893 1.00 96.00 89 SER A C 1
ATOM 682 O O . SER A 1 89 ? -4.763 -4.135 12.985 1.00 96.00 89 SER A O 1
ATOM 684 N N . ILE A 1 90 ? -5.067 -2.870 11.160 1.00 95.88 90 ILE A N 1
ATOM 685 C CA . ILE A 1 90 ? -6.293 -2.223 11.657 1.00 95.88 90 ILE A CA 1
ATOM 686 C C . ILE A 1 90 ? -7.409 -3.221 12.041 1.00 95.88 90 ILE A C 1
ATOM 688 O O . ILE A 1 90 ? -7.908 -3.124 13.165 1.00 95.88 90 ILE A O 1
ATOM 692 N N . PRO A 1 91 ? -7.829 -4.166 11.178 1.00 92.62 91 PRO A N 1
ATOM 693 C CA . PRO A 1 91 ? -8.874 -5.129 11.523 1.00 92.62 91 PRO A CA 1
ATOM 694 C C . PRO A 1 91 ? -8.492 -5.983 12.730 1.00 92.62 91 PRO A C 1
ATOM 696 O O . PRO A 1 91 ? -9.332 -6.271 13.578 1.00 92.62 91 PRO A O 1
ATOM 699 N N . LEU A 1 92 ? -7.208 -6.330 12.846 1.00 95.25 92 LEU A N 1
ATOM 700 C CA . LEU A 1 92 ? -6.696 -7.089 13.979 1.00 95.25 92 LEU A CA 1
ATOM 701 C C . LEU A 1 92 ? -6.783 -6.278 15.283 1.00 95.25 92 LEU A C 1
ATOM 703 O O . LEU A 1 92 ? -7.210 -6.810 16.305 1.00 95.25 92 LEU A O 1
ATOM 707 N N . PHE A 1 93 ? -6.474 -4.977 15.250 1.00 95.44 93 PHE A N 1
ATOM 708 C CA . PHE A 1 93 ? -6.695 -4.082 16.392 1.00 95.44 93 PHE A CA 1
ATOM 709 C C . PHE A 1 93 ? -8.178 -3.899 16.733 1.00 95.44 93 PHE A C 1
ATOM 711 O O . PHE A 1 93 ? -8.523 -3.891 17.912 1.00 95.44 93 PHE A O 1
ATOM 718 N N . SER A 1 94 ? -9.052 -3.775 15.732 1.00 94.75 94 SER A N 1
ATOM 719 C CA . SER A 1 94 ? -10.504 -3.677 15.933 1.00 94.75 94 SER A CA 1
ATOM 720 C C . SER A 1 94 ? -11.041 -4.916 16.664 1.00 94.75 94 SER A C 1
ATOM 722 O O . SER A 1 94 ? -11.696 -4.789 17.697 1.00 94.75 94 SER A O 1
ATOM 724 N N . LEU A 1 95 ? -10.628 -6.109 16.226 1.00 94.62 95 LEU A N 1
ATOM 725 C CA . LEU A 1 95 ? -10.982 -7.380 16.862 1.00 94.62 95 LEU A CA 1
ATOM 726 C C . LEU A 1 95 ? -10.456 -7.476 18.303 1.00 94.62 95 LEU A C 1
ATOM 728 O O . LEU A 1 95 ? -11.168 -7.928 19.200 1.00 94.62 95 LEU A O 1
ATOM 732 N N . LEU A 1 96 ? -9.228 -7.013 18.562 1.00 94.94 96 LEU A N 1
ATOM 733 C CA . LEU A 1 96 ? -8.677 -6.958 19.922 1.00 94.94 96 LEU A CA 1
ATOM 734 C C . LEU A 1 96 ? -9.473 -6.017 20.841 1.00 94.94 96 LEU A C 1
ATOM 736 O O . LEU A 1 96 ? -9.662 -6.333 22.017 1.00 94.94 96 LEU A O 1
ATOM 740 N N . LEU A 1 97 ? -9.942 -4.875 20.331 1.00 93.88 97 LEU A N 1
ATOM 741 C CA . LEU A 1 97 ? -10.761 -3.930 21.095 1.00 93.88 97 LEU A CA 1
ATOM 742 C C . LEU A 1 97 ? -12.143 -4.503 21.417 1.00 93.88 97 LEU A C 1
ATOM 744 O O . LEU A 1 97 ? -12.601 -4.364 22.553 1.00 93.88 97 LEU A O 1
ATOM 748 N N . GLU A 1 98 ? -12.768 -5.191 20.463 1.00 92.31 98 GLU A N 1
ATOM 749 C CA . GLU A 1 98 ? -14.039 -5.890 20.667 1.00 92.31 98 GLU A CA 1
ATOM 750 C C . GLU A 1 98 ? -13.896 -6.997 21.726 1.00 92.31 98 GLU A C 1
ATOM 752 O O . GLU A 1 98 ? -14.652 -7.044 22.702 1.00 92.31 98 GLU A O 1
ATOM 757 N N . PHE A 1 99 ? -12.845 -7.818 21.623 1.00 92.75 99 PHE A N 1
ATOM 758 C CA . PHE A 1 99 ? -12.530 -8.854 22.610 1.00 92.75 99 PHE A CA 1
ATOM 759 C C . PHE A 1 99 ? -12.291 -8.275 24.016 1.00 92.75 99 PHE A C 1
ATOM 761 O O . PHE A 1 99 ? -12.799 -8.787 25.024 1.00 92.75 99 PHE A O 1
ATOM 768 N N . LEU A 1 100 ? -11.553 -7.164 24.105 1.00 92.19 100 LEU A N 1
ATOM 769 C CA . LEU A 1 100 ? -11.324 -6.464 25.368 1.00 92.19 100 LEU A CA 1
ATOM 770 C C . LEU A 1 100 ? -12.624 -5.879 25.942 1.00 92.19 100 LEU A C 1
ATOM 772 O O . LEU A 1 100 ? -12.798 -5.866 27.163 1.00 92.19 100 LEU A O 1
ATOM 776 N N . GLY A 1 101 ? -13.537 -5.424 25.079 1.00 90.62 101 GLY A N 1
ATOM 777 C CA . GLY A 1 101 ? -14.862 -4.926 25.442 1.00 90.62 101 GLY A CA 1
ATOM 778 C C . GLY A 1 101 ? -15.734 -5.993 26.095 1.00 90.62 101 GLY A C 1
ATOM 779 O O . GLY A 1 101 ? -16.307 -5.736 27.151 1.00 90.62 101 GLY A O 1
ATOM 780 N N . ILE A 1 102 ? -15.768 -7.203 25.530 1.00 88.50 102 ILE A N 1
ATOM 781 C CA . ILE A 1 102 ? -16.532 -8.343 26.070 1.00 88.50 102 ILE A CA 1
ATOM 782 C C . ILE A 1 102 ? -15.963 -8.810 27.418 1.00 88.50 102 ILE A C 1
ATOM 784 O O . ILE A 1 102 ? -16.702 -9.204 28.319 1.00 88.50 102 ILE A O 1
ATOM 788 N N . THR A 1 103 ? -14.643 -8.724 27.593 1.00 88.62 103 THR A N 1
ATOM 789 C CA . THR A 1 103 ? -13.975 -9.117 28.846 1.00 88.62 103 THR A CA 1
ATOM 790 C C . THR A 1 103 ? -14.282 -8.146 30.002 1.00 88.62 103 THR A C 1
ATOM 792 O O . THR A 1 103 ? -14.120 -8.481 31.180 1.00 88.62 103 THR A O 1
ATOM 795 N N . ARG A 1 104 ? -14.743 -6.923 29.707 1.00 84.62 104 ARG A N 1
ATOM 796 C CA . ARG A 1 104 ? -15.058 -5.899 30.714 1.00 84.62 104 ARG A CA 1
ATOM 797 C C . ARG A 1 104 ? -16.477 -6.081 31.258 1.00 84.62 104 ARG A C 1
ATOM 799 O O . ARG A 1 104 ? -17.443 -6.144 30.517 1.00 84.62 104 ARG A O 1
ATOM 806 N N . LYS A 1 105 ? -16.628 -6.045 32.588 1.00 78.00 105 LYS A N 1
ATOM 807 C CA . LYS A 1 105 ? -17.944 -6.152 33.256 1.00 78.00 105 LYS A CA 1
ATOM 808 C C . LYS A 1 105 ? -18.781 -4.864 33.225 1.00 78.00 105 LYS A C 1
ATOM 810 O O . LYS A 1 105 ? -19.979 -4.906 33.481 1.00 78.00 105 LYS A O 1
ATOM 815 N N . GLN A 1 106 ? -18.164 -3.708 32.977 1.00 85.50 106 GLN A N 1
ATOM 816 C CA . GLN A 1 106 ? -18.834 -2.409 33.072 1.00 85.50 106 GLN A CA 1
ATOM 817 C C . GLN A 1 106 ? -19.349 -1.961 31.697 1.00 85.50 106 GLN A C 1
ATOM 819 O O . GLN A 1 106 ? -18.550 -1.637 30.816 1.00 85.50 106 GLN A O 1
ATOM 824 N N . GLN A 1 107 ? -20.673 -1.859 31.540 1.00 80.81 107 GLN A N 1
ATOM 825 C CA . GLN A 1 107 ? -21.321 -1.508 30.264 1.00 80.81 107 GLN A CA 1
ATOM 826 C C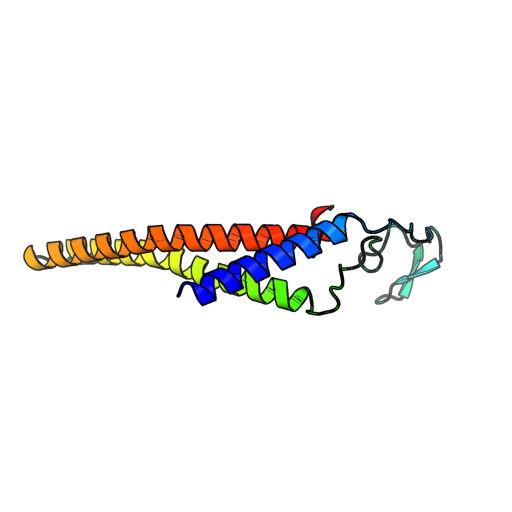 . GLN A 1 107 ? -20.808 -0.197 29.645 1.00 80.81 107 GLN A C 1
ATOM 828 O O . GLN A 1 107 ? -20.553 -0.135 28.445 1.00 80.81 107 GLN A O 1
ATOM 833 N N . ALA A 1 108 ? -20.556 0.829 30.465 1.00 84.81 108 ALA A N 1
ATOM 834 C CA . ALA A 1 108 ? -20.030 2.110 29.986 1.00 84.81 108 ALA A CA 1
ATOM 835 C C . ALA A 1 108 ? -18.624 2.003 29.361 1.00 84.81 108 ALA A C 1
ATOM 837 O O . ALA A 1 108 ? -18.245 2.841 28.549 1.00 84.81 108 ALA A O 1
ATOM 838 N N . SER A 1 109 ? -17.827 0.999 29.746 1.00 81.00 109 SER A N 1
ATOM 839 C CA . SER A 1 109 ? -16.500 0.758 29.161 1.00 81.00 109 SER A CA 1
ATOM 840 C C . SER A 1 109 ? -16.570 -0.080 27.884 1.00 81.00 109 SER A C 1
ATOM 842 O O . SER A 1 109 ? -15.807 0.170 26.957 1.00 81.00 109 SER A O 1
ATOM 844 N N . GLN A 1 110 ? -17.530 -1.004 27.812 1.00 88.12 110 GLN A N 1
ATOM 845 C CA . GLN A 1 110 ? -17.796 -1.814 26.628 1.00 88.12 110 GLN A CA 1
ATOM 846 C C . GLN A 1 110 ? -18.220 -0.934 25.445 1.00 88.12 110 GLN A C 1
ATOM 848 O O . GLN A 1 110 ? -17.608 -1.012 24.388 1.00 88.12 110 GLN A O 1
ATOM 853 N N . GLN A 1 111 ? -19.176 -0.020 25.651 1.00 90.19 111 GLN A N 1
ATOM 854 C CA . GLN A 1 111 ? -19.645 0.898 24.602 1.00 90.19 111 GLN A CA 1
ATOM 855 C C . GLN A 1 111 ? -18.534 1.805 24.050 1.00 90.19 111 GLN A C 1
ATOM 857 O O . GLN A 1 111 ? -18.521 2.130 22.867 1.00 90.19 111 GLN A O 1
ATOM 862 N N . LYS A 1 112 ? -17.577 2.212 24.896 1.00 92.38 112 LYS A N 1
ATOM 863 C CA . LYS A 1 112 ? -16.433 3.034 24.470 1.00 92.38 112 LYS A CA 1
ATOM 864 C C . LYS A 1 112 ? -15.455 2.257 23.590 1.00 92.38 112 LYS A C 1
ATOM 866 O O . LYS A 1 112 ? -14.949 2.815 22.623 1.00 92.38 112 LYS A O 1
ATOM 871 N N . LEU A 1 113 ? -15.168 1.002 23.941 1.00 94.44 113 LEU A N 1
ATOM 872 C CA . LEU A 1 113 ? -14.262 0.144 23.171 1.00 94.44 113 LEU A CA 1
ATOM 873 C C . LEU A 1 113 ? -14.882 -0.268 21.834 1.00 94.44 113 LEU A C 1
ATOM 875 O O . LEU A 1 113 ? -14.192 -0.235 20.822 1.00 94.44 113 LEU A O 1
ATOM 879 N N . ASP A 1 114 ? -16.180 -0.564 21.833 1.00 93.31 114 ASP A N 1
ATOM 880 C CA . ASP A 1 114 ? -16.956 -0.859 20.627 1.00 93.31 114 ASP A CA 1
ATOM 881 C C . ASP A 1 114 ? -16.996 0.345 19.665 1.00 93.31 114 ASP A C 1
ATOM 883 O O . ASP A 1 114 ? -16.646 0.233 18.490 1.00 93.31 114 ASP A O 1
ATOM 887 N N . GLY A 1 115 ? -17.278 1.547 20.184 1.00 94.31 115 GLY A N 1
ATOM 888 C CA . GLY A 1 115 ? -17.211 2.782 19.394 1.00 94.31 115 GLY A CA 1
ATOM 889 C C . GLY A 1 115 ? -15.819 3.044 18.803 1.00 94.31 115 GLY A C 1
ATOM 890 O O . GLY A 1 115 ? -15.698 3.372 17.624 1.00 94.31 115 GLY A O 1
ATOM 891 N N . LEU A 1 116 ? -14.758 2.829 19.592 1.00 95.38 116 LEU A N 1
ATOM 892 C CA . LEU A 1 116 ? -13.378 2.963 19.118 1.00 95.38 116 LEU A CA 1
ATOM 893 C C . LEU A 1 116 ? -13.048 1.947 18.013 1.00 95.38 116 LEU A C 1
ATOM 895 O O . LEU A 1 116 ? -12.405 2.307 17.027 1.00 95.38 116 LEU A O 1
ATOM 899 N N . ALA A 1 117 ? -13.487 0.694 18.162 1.00 94.94 117 ALA A N 1
ATOM 900 C CA . ALA A 1 117 ? -13.280 -0.359 17.172 1.00 94.94 117 ALA A CA 1
ATOM 901 C C . ALA A 1 117 ? -13.938 -0.007 15.830 1.00 94.94 117 ALA A C 1
ATOM 903 O O . ALA A 1 117 ? -13.314 -0.185 14.779 1.00 94.94 117 ALA A O 1
ATOM 904 N N . HIS A 1 118 ? -15.152 0.552 15.869 1.00 94.31 118 HIS A N 1
ATOM 905 C CA . HIS A 1 118 ? -15.896 1.000 14.689 1.00 94.31 118 HIS A CA 1
ATOM 906 C C . HIS A 1 118 ? -15.236 2.189 13.984 1.00 94.31 118 HIS A C 1
ATOM 908 O O . HIS A 1 118 ? -15.092 2.193 12.758 1.00 94.31 118 HIS A O 1
ATOM 914 N N . ASP A 1 119 ? -14.787 3.190 14.742 1.00 95.94 119 ASP A N 1
ATOM 915 C CA . ASP A 1 119 ? -14.111 4.362 14.178 1.00 95.94 119 ASP A CA 1
ATOM 916 C C . ASP A 1 119 ? -12.772 3.990 13.529 1.00 95.94 119 ASP A C 1
ATOM 918 O O . ASP A 1 119 ? -12.451 4.459 12.434 1.00 95.94 119 ASP A O 1
ATOM 922 N N . ILE A 1 120 ? -12.019 3.078 14.146 1.00 95.12 120 ILE A N 1
ATOM 923 C CA . ILE A 1 120 ? -10.792 2.520 13.571 1.00 95.12 120 ILE A CA 1
ATOM 924 C C . ILE A 1 120 ? -11.096 1.756 12.269 1.00 95.12 120 ILE A C 1
ATOM 926 O O . ILE A 1 120 ? -10.386 1.929 11.274 1.00 95.12 120 ILE A O 1
ATOM 930 N N . LEU A 1 121 ? -12.184 0.977 12.223 1.00 94.69 121 LEU A N 1
ATOM 931 C CA . LEU A 1 121 ? -12.590 0.242 11.021 1.00 94.69 121 LEU A CA 1
ATOM 932 C C . LEU A 1 121 ? -12.934 1.180 9.848 1.00 94.69 121 LEU A C 1
ATOM 934 O O . LEU A 1 121 ? -12.610 0.886 8.696 1.00 94.69 121 LEU A O 1
ATOM 938 N N . ARG A 1 122 ? -13.530 2.348 10.123 1.00 94.19 122 ARG A N 1
ATOM 939 C CA . ARG A 1 122 ? -13.789 3.377 9.097 1.00 94.19 122 ARG A CA 1
ATOM 940 C C . ARG A 1 122 ? -12.501 3.897 8.461 1.00 94.19 122 ARG A C 1
ATOM 942 O O . ARG A 1 122 ? -12.452 4.082 7.246 1.00 94.19 122 ARG A O 1
ATOM 949 N N . VAL A 1 123 ? -11.448 4.094 9.256 1.00 94.38 123 VAL A N 1
ATOM 950 C CA . VAL A 1 123 ? -10.122 4.483 8.744 1.00 94.38 123 VAL A CA 1
ATOM 951 C C . VAL A 1 123 ? -9.500 3.357 7.907 1.00 94.38 123 VAL A C 1
ATOM 953 O O . VAL A 1 123 ? -8.831 3.634 6.909 1.00 94.38 123 VAL A O 1
ATOM 956 N N . ALA A 1 124 ? -9.776 2.091 8.241 1.00 93.81 124 ALA A N 1
ATOM 957 C CA . ALA A 1 124 ? -9.335 0.933 7.456 1.00 93.81 124 ALA A CA 1
ATOM 958 C C . ALA A 1 124 ? -9.828 0.993 6.004 1.00 93.81 124 ALA A C 1
ATOM 960 O O . ALA A 1 124 ? -9.049 0.776 5.079 1.00 93.81 124 ALA A O 1
ATOM 961 N N . LEU A 1 125 ? -11.103 1.340 5.794 1.00 93.75 125 LEU A N 1
ATOM 962 C CA . LEU A 1 125 ? -11.709 1.432 4.458 1.00 93.75 125 LEU A CA 1
ATOM 963 C C . LEU A 1 125 ? -11.060 2.528 3.598 1.00 93.75 125 LEU A C 1
ATOM 965 O O . LEU A 1 125 ? -10.823 2.336 2.400 1.00 93.75 125 LEU A O 1
ATOM 969 N N . LEU A 1 126 ? -10.714 3.663 4.215 1.00 94.50 126 LEU A N 1
ATOM 970 C CA . LEU A 1 126 ? -9.946 4.719 3.555 1.00 94.50 126 LEU A CA 1
ATOM 971 C C . LEU A 1 126 ? -8.565 4.197 3.130 1.00 94.50 126 LEU A C 1
ATOM 973 O O . LEU A 1 126 ? -8.135 4.401 1.994 1.00 94.50 126 LEU A O 1
ATOM 977 N N . SER A 1 127 ? -7.873 3.501 4.031 1.00 93.44 127 SER A N 1
ATOM 978 C CA . SER A 1 127 ? -6.534 2.987 3.756 1.00 93.44 127 SER A CA 1
ATOM 979 C C . SER A 1 127 ? -6.519 1.876 2.707 1.00 93.44 127 SER A C 1
ATOM 981 O O . SER A 1 127 ? -5.619 1.850 1.866 1.00 93.44 127 SER A O 1
ATOM 983 N N . LEU A 1 128 ? -7.541 1.016 2.683 1.00 94.44 128 LEU A N 1
ATOM 984 C CA . LEU A 1 128 ? -7.717 0.002 1.645 1.00 94.44 128 LEU A CA 1
ATOM 985 C C . LEU A 1 128 ? -7.779 0.647 0.255 1.00 94.44 128 LEU A C 1
ATOM 987 O O . LEU A 1 128 ? -7.130 0.177 -0.676 1.00 94.44 128 LEU A O 1
ATOM 991 N N . SER A 1 129 ? -8.486 1.773 0.135 1.00 95.81 129 SER A N 1
ATOM 992 C CA . SER A 1 129 ? -8.595 2.520 -1.123 1.00 95.81 129 SER A CA 1
ATOM 993 C C . SER A 1 129 ? -7.239 3.074 -1.578 1.00 95.81 129 SER A C 1
ATOM 995 O O . SER A 1 129 ? -6.859 2.923 -2.737 1.00 95.81 129 SER A O 1
ATOM 997 N N . ILE A 1 130 ? -6.461 3.660 -0.660 1.00 94.50 130 ILE A N 1
ATOM 998 C CA . ILE A 1 130 ? -5.104 4.160 -0.954 1.00 94.50 130 ILE A CA 1
ATOM 999 C C . ILE A 1 130 ? -4.174 3.005 -1.347 1.00 94.50 130 ILE A C 1
ATOM 1001 O O . ILE A 1 130 ? -3.411 3.115 -2.305 1.00 94.50 130 ILE A O 1
ATOM 1005 N N . THR A 1 131 ? -4.264 1.877 -0.643 1.00 95.75 131 THR A N 1
ATOM 1006 C CA . THR A 1 131 ? -3.455 0.681 -0.912 1.00 95.75 131 THR A CA 1
ATOM 1007 C C . THR A 1 131 ? -3.768 0.098 -2.285 1.00 95.75 131 THR A C 1
ATOM 1009 O O . THR A 1 131 ? -2.845 -0.267 -3.011 1.00 95.75 131 THR A O 1
ATOM 1012 N N . ALA A 1 132 ? -5.044 0.073 -2.679 1.00 95.81 132 ALA A N 1
ATOM 1013 C CA . ALA A 1 132 ? -5.472 -0.362 -4.005 1.00 95.81 132 ALA A CA 1
ATOM 1014 C C . ALA A 1 132 ? -4.942 0.561 -5.114 1.00 95.81 132 ALA A C 1
ATOM 1016 O O . ALA A 1 132 ? -4.454 0.075 -6.136 1.00 95.81 132 ALA A O 1
ATOM 1017 N N . LEU A 1 133 ? -4.963 1.883 -4.900 1.00 95.62 133 LEU A N 1
ATOM 1018 C CA . LEU A 1 133 ? -4.363 2.844 -5.832 1.00 95.62 133 LEU A CA 1
ATOM 1019 C C . LEU A 1 133 ? -2.853 2.624 -5.971 1.00 95.62 133 LEU A C 1
ATOM 1021 O O . LEU A 1 133 ? -2.344 2.569 -7.088 1.00 95.62 133 LEU A O 1
ATOM 1025 N N . LEU A 1 134 ? -2.144 2.439 -4.856 1.00 93.75 134 LEU A N 1
ATOM 1026 C CA . LEU A 1 134 ? -0.707 2.160 -4.865 1.00 93.75 134 LEU A CA 1
ATOM 1027 C C . LEU A 1 134 ? -0.378 0.809 -5.505 1.00 93.75 134 LEU A C 1
ATOM 1029 O O . LEU A 1 134 ? 0.605 0.716 -6.228 1.00 93.75 134 LEU A O 1
ATOM 1033 N N . GLY A 1 135 ? -1.200 -0.217 -5.281 1.00 94.56 135 GLY A N 1
ATOM 1034 C CA . GLY A 1 135 ? -1.035 -1.533 -5.904 1.00 94.56 135 GLY A CA 1
ATOM 1035 C C . GLY A 1 135 ? -1.275 -1.485 -7.411 1.00 94.56 135 GLY A C 1
ATOM 1036 O O . GLY A 1 135 ? -0.507 -2.049 -8.186 1.00 94.56 135 GLY A O 1
ATOM 1037 N N . THR A 1 136 ? -2.282 -0.728 -7.847 1.00 95.00 136 THR A N 1
ATOM 1038 C CA . THR A 1 136 ? -2.529 -0.483 -9.275 1.00 95.00 136 THR A CA 1
ATOM 1039 C C . THR A 1 136 ? -1.358 0.271 -9.905 1.00 95.00 136 THR A C 1
ATOM 1041 O O . THR A 1 136 ? -0.862 -0.111 -10.962 1.00 95.00 136 THR A O 1
ATOM 1044 N N . PHE A 1 137 ? -0.863 1.314 -9.236 1.00 91.62 137 PHE A N 1
ATOM 1045 C CA . PHE A 1 137 ? 0.300 2.073 -9.691 1.00 91.62 137 PHE A CA 1
ATOM 1046 C C . PHE A 1 137 ? 1.574 1.215 -9.754 1.00 91.62 137 PHE A C 1
ATOM 1048 O O . PHE A 1 137 ? 2.332 1.294 -10.723 1.00 91.62 137 PHE A O 1
ATOM 1055 N N . MET A 1 138 ? 1.781 0.347 -8.761 1.00 92.25 138 MET A N 1
ATOM 1056 C CA . MET A 1 138 ? 2.846 -0.655 -8.746 1.00 92.25 138 MET A CA 1
ATOM 1057 C C . MET A 1 138 ? 2.754 -1.573 -9.965 1.00 92.25 138 MET A C 1
ATOM 1059 O O . MET A 1 138 ? 3.740 -1.713 -10.684 1.00 92.25 138 MET A O 1
ATOM 1063 N N . LEU A 1 139 ? 1.578 -2.138 -10.251 1.00 91.44 139 LEU A N 1
ATOM 1064 C CA . LEU A 1 139 ? 1.382 -3.016 -11.405 1.00 91.44 139 LEU A CA 1
ATOM 1065 C C . LEU A 1 139 ? 1.724 -2.313 -12.726 1.00 91.44 139 LEU A C 1
ATOM 1067 O O . LEU A 1 139 ? 2.483 -2.856 -13.526 1.00 91.44 139 LEU A O 1
ATOM 1071 N N . VAL A 1 140 ? 1.229 -1.088 -12.931 1.00 88.94 140 VAL A N 1
ATOM 1072 C CA . VAL A 1 140 ? 1.552 -0.297 -14.131 1.00 88.94 140 VAL A CA 1
ATOM 1073 C C . VAL A 1 140 ? 3.059 -0.061 -14.250 1.00 88.94 140 VAL A C 1
ATOM 1075 O O . VAL A 1 140 ? 3.620 -0.191 -15.339 1.00 88.94 140 VAL A O 1
ATOM 1078 N N . THR A 1 141 ? 3.727 0.237 -13.133 1.00 86.69 141 THR A N 1
ATOM 1079 C CA . THR A 1 141 ? 5.183 0.417 -13.099 1.00 86.69 141 THR A CA 1
ATOM 1080 C C . THR A 1 141 ? 5.906 -0.852 -13.556 1.00 86.69 141 THR A C 1
ATOM 1082 O O . THR A 1 141 ? 6.808 -0.759 -14.383 1.00 86.69 141 THR A O 1
ATOM 1085 N N . PHE A 1 142 ? 5.495 -2.037 -13.093 1.00 85.56 142 PHE A N 1
ATOM 1086 C CA . PHE A 1 142 ? 6.105 -3.301 -13.519 1.00 85.56 142 PHE A CA 1
ATOM 1087 C C . PHE A 1 142 ? 5.895 -3.595 -15.004 1.00 85.56 142 PHE A C 1
ATOM 1089 O O . PHE A 1 142 ? 6.856 -3.929 -15.691 1.00 85.56 142 PHE A O 1
ATOM 1096 N N . VAL A 1 143 ? 4.671 -3.426 -15.511 1.00 85.00 143 VAL A N 1
ATOM 1097 C CA . VAL A 1 143 ? 4.362 -3.661 -16.932 1.00 85.00 143 VAL A CA 1
ATOM 1098 C C . VAL A 1 143 ? 5.156 -2.716 -17.839 1.00 85.00 143 VAL A C 1
ATOM 1100 O O . VAL A 1 143 ? 5.599 -3.121 -18.908 1.00 85.00 143 VAL A O 1
ATOM 1103 N N . THR A 1 144 ? 5.378 -1.475 -17.399 1.00 82.00 144 THR A N 1
ATOM 1104 C CA . THR A 1 144 ? 6.078 -0.457 -18.196 1.00 82.00 144 THR A CA 1
ATOM 1105 C C . THR A 1 144 ? 7.600 -0.593 -18.130 1.00 82.00 144 THR A C 1
ATOM 1107 O O . THR A 1 144 ? 8.264 -0.519 -19.157 1.00 82.00 144 THR A O 1
ATOM 1110 N N . LEU A 1 145 ? 8.178 -0.758 -16.934 1.00 80.88 145 LEU A N 1
ATOM 1111 C CA . LEU A 1 145 ? 9.638 -0.757 -16.744 1.00 80.88 145 LEU A CA 1
ATOM 1112 C C . LEU A 1 145 ? 10.274 -2.138 -16.959 1.00 80.88 145 LEU A C 1
ATOM 1114 O O . LEU A 1 145 ? 11.485 -2.217 -17.172 1.00 80.88 145 LEU A O 1
ATOM 1118 N N . TYR A 1 146 ? 9.484 -3.213 -16.867 1.00 80.94 146 TYR A N 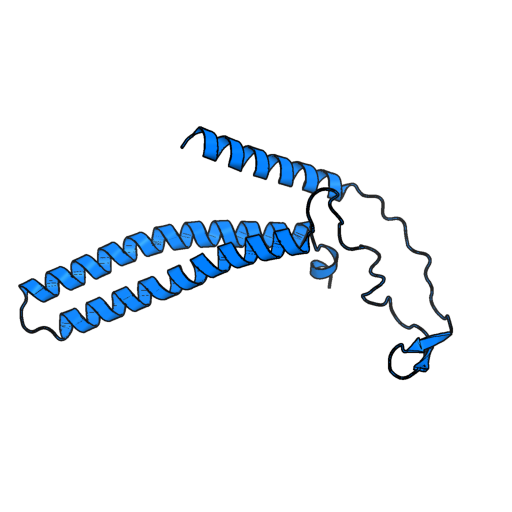1
ATOM 1119 C CA . TYR A 1 146 ? 9.947 -4.598 -16.985 1.00 80.94 146 TYR A CA 1
ATOM 1120 C C . TYR A 1 146 ? 9.054 -5.432 -17.933 1.00 80.94 146 TYR A C 1
ATOM 1122 O O . TYR A 1 146 ? 8.565 -6.495 -17.538 1.00 80.94 146 TYR A O 1
ATOM 1130 N N . PRO A 1 147 ? 8.864 -5.013 -19.203 1.00 75.00 147 PRO A N 1
ATOM 1131 C CA . PRO A 1 147 ? 8.023 -5.739 -20.161 1.00 75.00 147 PRO A CA 1
ATOM 1132 C C . PRO A 1 147 ? 8.562 -7.142 -20.474 1.00 75.00 147 PRO A C 1
ATOM 1134 O O . PRO A 1 147 ? 7.785 -8.076 -20.641 1.00 75.00 147 PRO A O 1
ATOM 1137 N N . GLY A 1 148 ? 9.891 -7.317 -20.476 1.00 71.19 148 GLY A N 1
ATOM 1138 C CA . GLY A 1 148 ? 10.522 -8.626 -20.659 1.00 71.19 148 GLY A CA 1
ATOM 1139 C C . GLY A 1 148 ? 10.151 -9.629 -19.562 1.00 71.19 148 GLY A C 1
ATOM 1140 O O . GLY A 1 148 ? 9.893 -10.782 -19.872 1.00 71.19 148 GLY A O 1
ATOM 1141 N N . PHE A 1 149 ? 10.042 -9.191 -18.298 1.00 71.38 149 PHE A N 1
ATOM 1142 C CA . PHE A 1 149 ? 9.612 -10.058 -17.190 1.00 71.38 149 PHE A CA 1
ATOM 1143 C C . PHE A 1 149 ? 8.149 -10.503 -17.333 1.00 71.38 149 PHE A C 1
ATOM 1145 O O . PHE A 1 149 ? 7.825 -11.635 -17.002 1.00 71.38 149 PHE A O 1
ATOM 1152 N N . MET A 1 150 ? 7.279 -9.630 -17.846 1.00 76.62 150 MET A N 1
ATOM 1153 C CA . MET A 1 150 ? 5.851 -9.922 -18.040 1.00 76.62 150 MET A CA 1
ATOM 1154 C C . MET A 1 150 ? 5.555 -10.775 -19.281 1.00 76.62 150 MET A C 1
ATOM 1156 O O . MET A 1 150 ? 4.419 -11.201 -19.466 1.00 76.62 150 MET A O 1
ATOM 1160 N N . SER A 1 151 ? 6.551 -10.985 -20.146 1.00 69.06 151 SER A N 1
ATOM 1161 C CA . SER A 1 151 ? 6.420 -11.768 -21.377 1.00 69.06 151 SER A CA 1
ATOM 1162 C C . SER A 1 151 ? 6.818 -13.243 -21.216 1.00 69.06 151 SER A C 1
ATOM 1164 O O . SER A 1 151 ? 6.670 -13.990 -22.186 1.00 69.06 151 SER A O 1
ATOM 1166 N N . TYR A 1 152 ? 7.349 -13.645 -20.055 1.00 65.31 152 TYR A N 1
ATOM 1167 C CA . TYR A 1 152 ? 7.619 -15.049 -19.716 1.00 65.31 152 TYR A CA 1
ATOM 1168 C C . TYR A 1 152 ? 6.349 -15.744 -19.223 1.00 65.31 152 TYR A C 1
ATOM 1170 O O . TYR A 1 152 ? 6.155 -16.919 -19.605 1.00 65.31 152 TYR A O 1
#

Nearest PDB structures (foldseek):
  4ilo-assembly1_A  TM=4.792E-01  e=4.555E+00  Chlamydia trachomatis L2/434/Bu

Foldseek 3Di:
DVVVVVVVVVVVVVVVVVLVVVVVDDQPDDPPPFFDQDQDPPPRDTDGPDDDDPCPDSPDQPDDPPDDLVVVLVVLVVVLVVLVVVLVVLLVQLVVLQVVLVVDPDVVSNVVSNVVSVVSVVVSVVSVVVSVVSVVVSVVSCCRRPVVVVVD